Protein AF-A0A352NI34-F1 (afdb_monomer_lite)

Radius of gyration: 14.14 Å; chains: 1; bounding box: 29×40×34 Å

Structure (mmCIF, N/CA/C/O backbone):
data_AF-A0A352NI34-F1
#
_entry.id   AF-A0A352NI34-F1
#
loop_
_atom_site.group_PDB
_atom_site.id
_atom_site.type_symbol
_atom_site.label_atom_id
_atom_site.label_alt_id
_atom_site.label_comp_id
_atom_site.label_asym_id
_atom_site.label_entity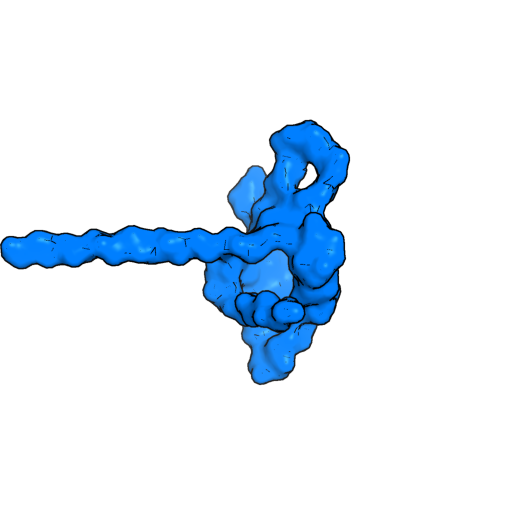_id
_atom_site.label_seq_id
_atom_site.pdbx_PDB_ins_code
_atom_site.Cartn_x
_atom_site.Cartn_y
_atom_site.Cartn_z
_atom_site.occupancy
_atom_site.B_iso_or_equiv
_atom_site.auth_seq_id
_atom_site.auth_comp_id
_atom_site.auth_asym_id
_atom_site.auth_atom_id
_atom_site.pdbx_PDB_model_num
ATOM 1 N N . MET A 1 1 ? -14.918 -6.777 -8.709 1.00 48.97 1 MET A N 1
ATOM 2 C CA . MET A 1 1 ? -14.138 -7.602 -7.761 1.00 48.97 1 MET A CA 1
ATOM 3 C C . MET A 1 1 ? -13.552 -6.628 -6.752 1.00 48.97 1 MET A C 1
ATOM 5 O O . MET A 1 1 ? -12.951 -5.666 -7.199 1.00 48.97 1 MET A O 1
ATOM 9 N N . ILE A 1 2 ? -13.809 -6.773 -5.450 1.00 57.22 2 ILE A N 1
ATOM 10 C CA . ILE A 1 2 ? -13.284 -5.831 -4.444 1.00 57.22 2 ILE A CA 1
ATOM 11 C C . ILE A 1 2 ? -11.897 -6.327 -4.029 1.00 57.22 2 ILE A C 1
ATOM 13 O O . ILE A 1 2 ? -11.769 -7.453 -3.547 1.00 57.22 2 ILE A O 1
ATOM 17 N N . VAL A 1 3 ? -10.857 -5.524 -4.259 1.00 70.00 3 VAL A N 1
ATOM 18 C CA . VAL A 1 3 ? -9.481 -5.854 -3.868 1.00 70.00 3 VAL A CA 1
ATOM 19 C C . VAL A 1 3 ? -9.239 -5.299 -2.468 1.00 70.00 3 VAL A C 1
ATOM 21 O O . VAL A 1 3 ? -8.957 -4.121 -2.308 1.00 70.00 3 VAL A O 1
ATOM 24 N N . ALA A 1 4 ? -9.338 -6.153 -1.448 1.00 81.12 4 ALA A N 1
ATOM 25 C CA . ALA A 1 4 ? -9.124 -5.731 -0.066 1.00 81.12 4 ALA A CA 1
ATOM 26 C C . ALA A 1 4 ? -7.666 -5.294 0.171 1.00 81.12 4 ALA A C 1
ATOM 28 O O . ALA A 1 4 ? -6.731 -6.060 -0.102 1.00 81.12 4 ALA A O 1
ATOM 29 N N . ILE A 1 5 ? -7.467 -4.093 0.716 1.00 88.62 5 IL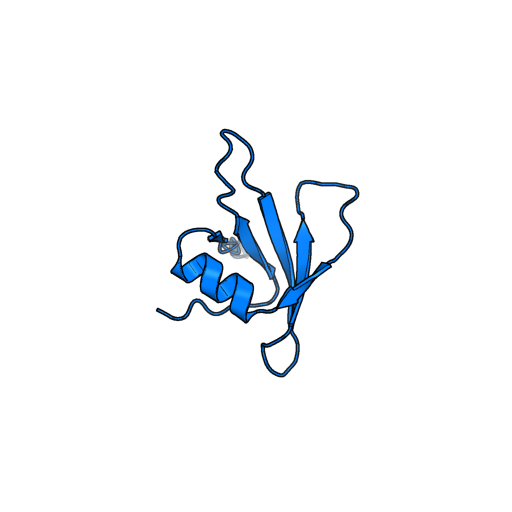E A N 1
ATOM 30 C CA . ILE A 1 5 ? -6.159 -3.557 1.115 1.00 88.62 5 ILE A CA 1
ATOM 31 C C . ILE A 1 5 ? -5.907 -3.885 2.588 1.00 88.62 5 ILE A C 1
ATOM 33 O O . ILE A 1 5 ? -6.788 -3.742 3.428 1.00 88.62 5 ILE A O 1
ATOM 37 N N . ALA A 1 6 ? -4.696 -4.341 2.902 1.00 90.94 6 ALA A N 1
ATOM 38 C CA . ALA A 1 6 ? -4.263 -4.637 4.266 1.00 90.94 6 ALA A CA 1
ATOM 39 C C . ALA A 1 6 ? -2.884 -4.029 4.546 1.00 90.94 6 ALA A C 1
ATOM 41 O O . ALA A 1 6 ? -2.122 -3.756 3.615 1.00 90.94 6 ALA A O 1
ATOM 42 N N . ILE A 1 7 ? -2.529 -3.873 5.822 1.00 93.31 7 ILE A N 1
ATOM 43 C CA . ILE A 1 7 ? -1.171 -3.488 6.234 1.00 93.31 7 ILE A CA 1
ATOM 44 C C . ILE A 1 7 ? -0.148 -4.445 5.598 1.00 93.31 7 ILE A C 1
ATOM 46 O O . ILE A 1 7 ? -0.400 -5.644 5.479 1.00 93.31 7 ILE A O 1
ATOM 50 N N . ASN A 1 8 ? 0.993 -3.903 5.168 1.00 93.12 8 ASN A N 1
ATOM 51 C CA . ASN A 1 8 ? 2.042 -4.566 4.383 1.00 93.12 8 ASN A CA 1
ATOM 52 C C . ASN A 1 8 ? 1.663 -4.957 2.947 1.00 93.12 8 ASN A C 1
ATOM 54 O O . ASN A 1 8 ? 2.497 -5.530 2.244 1.00 93.12 8 ASN A O 1
ATOM 58 N N . THR A 1 9 ? 0.464 -4.612 2.468 1.00 93.31 9 THR A N 1
ATOM 59 C CA . THR A 1 9 ? 0.163 -4.706 1.033 1.00 93.31 9 THR A CA 1
ATOM 60 C C . THR A 1 9 ? 1.139 -3.831 0.251 1.00 93.31 9 THR A C 1
ATOM 62 O O . THR A 1 9 ? 1.372 -2.680 0.625 1.00 93.31 9 THR A O 1
ATOM 65 N N . ILE A 1 10 ? 1.696 -4.373 -0.834 1.00 95.12 10 ILE A N 1
ATOM 66 C CA . ILE A 1 10 ? 2.482 -3.606 -1.797 1.00 95.12 10 ILE A CA 1
ATOM 67 C C . ILE A 1 10 ? 1.568 -3.252 -2.970 1.00 95.12 10 ILE A C 1
ATOM 69 O O . ILE A 1 10 ? 0.917 -4.120 -3.553 1.00 95.12 10 ILE A O 1
ATOM 73 N N . ILE A 1 11 ? 1.508 -1.968 -3.286 1.00 94.69 11 ILE A N 1
ATOM 74 C CA . ILE A 1 11 ? 0.777 -1.395 -4.407 1.00 94.69 11 ILE A CA 1
ATOM 75 C C . ILE A 1 11 ? 1.813 -1.074 -5.474 1.00 94.69 11 ILE A C 1
ATOM 77 O O . ILE A 1 11 ? 2.736 -0.301 -5.228 1.00 94.69 11 ILE A O 1
ATOM 81 N N . GLU A 1 12 ? 1.668 -1.672 -6.645 1.00 94.62 12 GLU A N 1
ATOM 82 C CA . GLU A 1 12 ? 2.416 -1.274 -7.829 1.00 94.62 12 GLU A CA 1
ATOM 83 C C . GLU A 1 12 ? 1.539 -0.382 -8.690 1.00 94.62 12 GLU A C 1
ATOM 85 O O . GLU A 1 12 ? 0.484 -0.820 -9.144 1.00 94.62 12 GLU A O 1
ATOM 90 N N . TRP A 1 13 ? 1.964 0.857 -8.901 1.00 93.44 13 TRP A N 1
ATOM 91 C CA . TRP A 1 13 ? 1.326 1.768 -9.840 1.00 93.44 13 TRP A CA 1
ATOM 92 C C . TRP A 1 13 ? 1.863 1.498 -11.250 1.00 93.44 13 TRP A C 1
ATOM 94 O 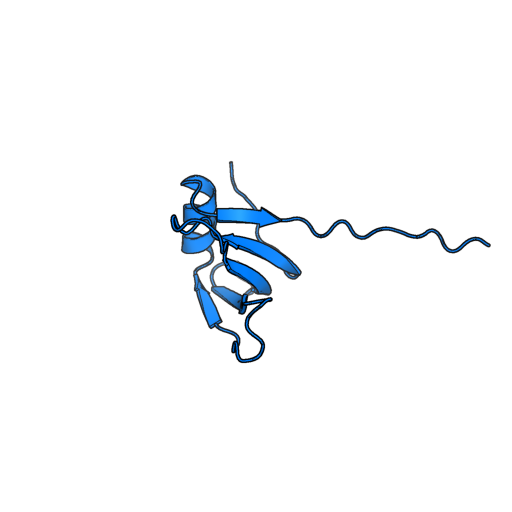O . TRP A 1 13 ? 3.049 1.221 -11.427 1.00 93.44 13 TRP A O 1
ATOM 104 N N . LEU A 1 14 ? 0.962 1.507 -12.235 1.00 90.88 14 LEU A N 1
ATOM 105 C CA . LEU A 1 14 ? 1.253 1.242 -13.648 1.00 90.88 14 LEU A CA 1
ATOM 106 C C . LEU A 1 14 ? 1.268 2.554 -14.433 1.00 90.88 14 LEU A C 1
ATOM 108 O O . LEU A 1 14 ? 0.545 2.730 -15.413 1.00 90.88 14 LEU A O 1
ATOM 112 N N . ASP A 1 15 ? 2.047 3.511 -13.947 1.00 73.19 15 ASP A N 1
ATOM 113 C CA . ASP A 1 15 ? 2.104 4.900 -14.379 1.00 73.19 15 ASP A CA 1
ATOM 114 C C . ASP A 1 15 ? 2.802 5.089 -15.737 1.00 73.19 15 ASP A C 1
ATOM 116 O O . ASP A 1 15 ? 3.704 5.900 -15.848 1.00 73.19 15 ASP A O 1
ATOM 120 N N . GLY A 1 16 ? 2.348 4.361 -16.770 1.00 60.47 16 GLY A N 1
ATOM 121 C CA . GLY A 1 16 ? 2.357 4.685 -18.211 1.00 60.47 16 GLY A CA 1
ATOM 122 C C . GLY A 1 16 ? 3.686 4.987 -18.921 1.00 60.47 16 GLY A C 1
ATOM 123 O O . GLY A 1 16 ? 3.736 4.945 -20.148 1.00 60.47 16 GLY A O 1
ATOM 124 N N . CYS A 1 17 ? 4.751 5.287 -18.191 1.00 55.88 17 CYS A N 1
ATOM 125 C CA . CYS A 1 17 ? 6.078 5.592 -18.681 1.00 55.88 17 CYS A CA 1
ATOM 126 C C . CYS A 1 17 ? 6.917 4.321 -18.627 1.00 55.88 17 CYS A C 1
ATOM 128 O O . CYS A 1 17 ? 7.001 3.652 -17.596 1.00 55.88 17 CYS A O 1
ATOM 130 N N . GLU A 1 18 ? 7.547 3.988 -19.749 1.00 54.56 18 GLU A N 1
ATOM 131 C CA . GLU A 1 18 ? 8.427 2.830 -19.842 1.00 54.56 18 GLU A CA 1
ATOM 132 C C . GLU A 1 18 ? 9.540 2.902 -18.783 1.00 54.56 18 GLU A C 1
ATOM 134 O O . GLU A 1 18 ? 10.401 3.780 -18.820 1.00 54.56 18 GLU A O 1
ATOM 139 N N . GLY A 1 19 ? 9.535 1.942 -17.853 1.00 57.16 19 GLY A N 1
ATOM 140 C CA . GLY A 1 19 ? 10.732 1.549 -17.108 1.00 57.16 19 GLY A CA 1
ATOM 141 C C . GLY A 1 19 ? 10.732 1.749 -15.593 1.00 57.16 19 GLY A C 1
ATOM 142 O O . GLY A 1 19 ? 11.635 1.216 -14.952 1.00 57.16 19 GLY A O 1
ATOM 143 N N . THR A 1 20 ? 9.757 2.430 -14.983 1.00 63.62 20 THR A N 1
ATOM 144 C CA . THR A 1 20 ? 9.725 2.579 -13.513 1.00 63.62 20 THR A CA 1
ATOM 145 C C . THR A 1 20 ? 8.308 2.539 -12.960 1.00 63.62 20 THR A C 1
ATOM 147 O O . THR A 1 20 ? 7.681 3.577 -12.779 1.00 63.62 20 THR A O 1
ATOM 150 N N . ASN A 1 21 ? 7.820 1.341 -12.643 1.00 78.31 21 ASN A N 1
ATOM 151 C CA . ASN A 1 21 ? 6.592 1.201 -11.864 1.00 78.31 21 ASN A CA 1
ATOM 152 C C . ASN A 1 21 ? 6.860 1.656 -10.423 1.00 78.31 21 ASN A C 1
ATOM 154 O O . ASN A 1 21 ? 7.783 1.158 -9.764 1.00 78.31 21 ASN A O 1
ATOM 158 N N . ARG A 1 22 ? 6.056 2.592 -9.914 1.00 90.81 22 ARG A N 1
ATOM 159 C CA . ARG A 1 22 ? 6.177 3.058 -8.528 1.00 90.81 22 ARG A CA 1
ATOM 160 C C . ARG A 1 22 ? 5.608 2.006 -7.575 1.00 90.81 22 ARG A C 1
ATOM 162 O O . ARG A 1 22 ? 4.418 1.699 -7.625 1.00 90.81 22 ARG A O 1
ATOM 169 N N . LEU A 1 23 ? 6.436 1.492 -6.660 1.00 94.00 23 LEU A N 1
ATOM 170 C CA . LEU A 1 23 ? 5.984 0.608 -5.578 1.00 94.00 23 LEU A CA 1
ATOM 171 C C . LEU A 1 23 ? 5.772 1.379 -4.280 1.00 94.00 23 LEU A C 1
ATOM 173 O O . LEU A 1 23 ? 6.684 2.037 -3.782 1.00 94.00 23 LEU A O 1
ATOM 177 N N . GLU A 1 24 ? 4.602 1.207 -3.678 1.00 95.69 24 GLU A N 1
ATOM 178 C CA . GLU A 1 24 ? 4.261 1.747 -2.366 1.00 95.69 24 GLU A CA 1
ATOM 179 C C . GLU A 1 24 ? 3.847 0.623 -1.408 1.00 95.69 24 GLU A C 1
ATOM 181 O O . GLU A 1 24 ? 3.174 -0.324 -1.805 1.00 95.69 24 GLU A O 1
ATOM 186 N N . ARG A 1 25 ? 4.220 0.714 -0.129 1.00 96.06 25 ARG A N 1
ATOM 187 C CA . ARG A 1 25 ? 3.769 -0.205 0.924 1.00 96.06 25 ARG A CA 1
ATOM 188 C C . ARG A 1 25 ? 2.784 0.483 1.851 1.00 96.06 25 ARG A C 1
ATOM 190 O O . ARG A 1 25 ? 3.071 1.558 2.368 1.00 96.06 25 ARG A O 1
ATOM 197 N N . VAL A 1 26 ? 1.674 -0.190 2.123 1.00 96.19 26 VAL A N 1
ATOM 198 C CA . VAL A 1 26 ? 0.688 0.214 3.129 1.00 96.19 26 VAL A CA 1
ATOM 199 C C . VAL A 1 26 ? 1.271 -0.009 4.523 1.00 96.19 26 VAL A C 1
ATOM 201 O O . VAL A 1 26 ? 1.588 -1.140 4.895 1.00 96.19 26 VAL A O 1
ATOM 204 N N . LEU A 1 27 ? 1.416 1.066 5.293 1.00 96.69 27 LEU A N 1
ATOM 205 C CA . LEU A 1 27 ? 1.953 1.038 6.655 1.00 96.69 27 LEU A CA 1
ATOM 206 C C . LEU A 1 27 ? 0.853 0.999 7.717 1.00 96.69 27 LEU A C 1
ATOM 208 O O . LEU A 1 27 ? 1.049 0.436 8.791 1.00 96.69 27 LEU A O 1
ATOM 212 N N . TRP A 1 28 ? -0.297 1.600 7.424 1.00 97.25 28 TRP A N 1
ATOM 213 C CA . TRP A 1 28 ? -1.405 1.738 8.361 1.00 97.25 28 TRP A CA 1
ATOM 214 C C . TRP A 1 28 ? -2.712 1.960 7.604 1.00 97.25 28 TRP A C 1
ATOM 216 O O . TRP A 1 28 ? -2.691 2.592 6.552 1.00 97.25 28 TRP A O 1
ATOM 226 N N . ILE A 1 29 ? -3.824 1.474 8.154 1.00 95.81 29 ILE A N 1
ATOM 227 C CA . ILE A 1 29 ? -5.185 1.697 7.652 1.00 95.81 29 ILE A CA 1
ATOM 228 C C . ILE A 1 29 ? -6.055 2.101 8.843 1.00 95.81 29 ILE A C 1
ATOM 230 O O . ILE A 1 29 ? -5.898 1.543 9.935 1.00 95.81 29 ILE A O 1
ATOM 234 N N . ASP A 1 30 ? -6.957 3.058 8.644 1.00 95.50 30 ASP A N 1
ATOM 235 C CA . ASP A 1 30 ? -7.884 3.483 9.686 1.00 95.50 30 ASP A CA 1
ATOM 236 C C . ASP A 1 30 ? -8.917 2.395 10.028 1.00 95.50 30 ASP A C 1
ATOM 238 O O . ASP A 1 30 ? -9.163 1.445 9.285 1.00 95.50 30 ASP A O 1
ATOM 242 N N . ALA A 1 31 ? -9.574 2.538 11.181 1.00 92.94 31 ALA A N 1
ATOM 243 C CA . ALA A 1 31 ? -10.555 1.554 11.642 1.00 92.94 31 ALA A CA 1
ATOM 244 C C . ALA A 1 31 ? -11.790 1.436 10.726 1.00 92.94 31 ALA A C 1
ATOM 246 O O . ALA A 1 31 ? -12.555 0.481 10.856 1.00 92.94 31 ALA A O 1
ATOM 247 N N . LYS A 1 32 ? -12.018 2.414 9.837 1.00 93.38 32 LYS A N 1
ATOM 248 C CA . LYS A 1 32 ? -13.153 2.438 8.905 1.00 93.38 32 LYS A CA 1
ATOM 249 C C . LYS A 1 32 ? -12.780 1.983 7.489 1.00 93.38 32 LYS A C 1
ATOM 251 O O . LYS A 1 32 ? -13.685 1.883 6.666 1.00 93.38 32 LYS A O 1
ATOM 256 N N . GLY A 1 33 ? -11.503 1.720 7.206 1.00 91.12 33 GLY A N 1
ATOM 257 C CA . GLY A 1 33 ? -11.003 1.381 5.873 1.00 91.12 33 GLY A CA 1
ATOM 258 C C . GLY A 1 33 ? -11.117 2.513 4.847 1.00 91.12 33 GLY A C 1
ATOM 259 O O . GLY A 1 33 ? -11.268 2.230 3.667 1.00 91.12 33 GLY A O 1
ATOM 260 N N . LYS A 1 34 ? -11.111 3.778 5.275 1.00 95.19 34 LYS A N 1
ATOM 261 C CA . LYS A 1 34 ? -11.220 4.962 4.410 1.00 95.19 34 LYS A CA 1
ATOM 262 C C . LYS A 1 34 ? -9.879 5.601 4.106 1.00 95.19 34 LYS A C 1
ATOM 264 O O . LYS A 1 34 ? -9.677 6.096 3.005 1.00 95.19 34 LYS A O 1
ATOM 269 N N . GLU A 1 35 ? -8.972 5.593 5.072 1.00 97.25 35 GLU A N 1
ATOM 270 C CA . GLU A 1 35 ? -7.684 6.269 4.957 1.00 97.25 35 GLU A CA 1
ATOM 271 C C . GLU A 1 35 ? -6.551 5.281 5.198 1.00 97.25 35 GLU A C 1
ATOM 273 O O . GLU A 1 35 ? -6.628 4.402 6.060 1.00 97.25 35 GLU A O 1
ATOM 278 N N . THR A 1 36 ? -5.475 5.445 4.438 1.00 97.31 36 THR A N 1
ATOM 279 C CA . THR A 1 36 ? -4.261 4.651 4.582 1.00 97.31 36 THR A CA 1
ATOM 280 C C . THR A 1 36 ? -3.034 5.543 4.541 1.00 97.31 36 THR A C 1
ATOM 282 O O . THR A 1 36 ? -3.005 6.573 3.870 1.00 97.31 36 THR A O 1
ATOM 285 N N . VAL A 1 37 ? -1.981 5.101 5.220 1.00 98.12 37 VAL A N 1
ATOM 286 C CA . VAL A 1 37 ? -0.641 5.666 5.072 1.00 98.12 37 VAL A CA 1
ATOM 287 C C . VAL A 1 37 ? 0.187 4.720 4.218 1.00 98.12 37 VAL A C 1
ATOM 289 O O . VAL A 1 37 ? 0.249 3.520 4.499 1.00 98.12 37 VAL A O 1
ATOM 292 N N . VAL A 1 38 ? 0.829 5.254 3.183 1.00 97.25 38 VAL A N 1
ATOM 293 C CA . VAL A 1 38 ? 1.708 4.502 2.283 1.00 97.25 38 VAL A CA 1
ATOM 294 C C . VAL A 1 38 ? 3.113 5.088 2.257 1.00 97.25 38 VAL A C 1
ATOM 296 O O . VAL A 1 38 ? 3.308 6.266 2.545 1.00 97.25 38 VAL A O 1
ATOM 299 N N . LEU A 1 39 ? 4.094 4.268 1.893 1.00 96.81 39 LEU A N 1
ATOM 300 C CA . LEU A 1 39 ? 5.484 4.679 1.713 1.00 96.81 39 LEU A CA 1
ATOM 301 C C . LEU A 1 39 ? 6.035 4.121 0.404 1.00 96.81 39 LEU A C 1
ATOM 303 O O . LEU A 1 39 ? 5.925 2.921 0.159 1.00 96.81 39 LEU A O 1
ATOM 307 N N . GLU A 1 40 ? 6.657 4.969 -0.409 1.00 95.12 40 GLU A N 1
ATOM 308 C CA . GLU A 1 40 ? 7.350 4.547 -1.627 1.00 95.12 40 GLU A CA 1
ATOM 309 C C . GLU A 1 40 ? 8.615 3.736 -1.285 1.00 95.12 40 GLU A C 1
ATOM 311 O O . GLU A 1 40 ? 9.438 4.162 -0.478 1.00 95.12 40 GLU A O 1
ATOM 316 N N . LEU A 1 41 ? 8.773 2.551 -1.884 1.00 93.00 41 LEU A N 1
ATOM 317 C CA . LEU A 1 41 ? 9.790 1.573 -1.472 1.00 93.00 41 LEU A CA 1
ATOM 318 C C . LEU A 1 41 ? 11.190 1.824 -2.042 1.00 93.00 41 LEU A C 1
ATOM 320 O O . LEU A 1 41 ? 12.174 1.450 -1.407 1.00 93.00 41 LEU A O 1
ATOM 324 N N . PHE A 1 42 ? 11.295 2.426 -3.227 1.00 90.50 42 PHE A N 1
ATOM 325 C CA . PHE A 1 42 ? 12.580 2.608 -3.922 1.00 90.50 42 PHE A CA 1
ATOM 326 C C . PHE A 1 42 ? 13.105 4.041 -3.896 1.00 90.50 42 PHE A C 1
ATOM 328 O O . PHE A 1 42 ? 14.163 4.332 -4.451 1.00 90.50 42 PHE A O 1
ATOM 335 N N . ASN A 1 43 ? 12.405 4.925 -3.195 1.00 89.50 43 ASN A N 1
ATOM 336 C CA . ASN A 1 43 ? 12.847 6.280 -2.948 1.00 89.50 43 ASN A CA 1
ATOM 337 C C . ASN A 1 43 ? 13.336 6.383 -1.492 1.00 89.50 43 ASN A C 1
ATOM 339 O O . ASN A 1 43 ? 12.520 6.457 -0.574 1.00 89.50 43 ASN A O 1
ATOM 343 N N . PRO A 1 44 ? 14.660 6.415 -1.241 1.00 89.06 44 PRO A N 1
ATOM 344 C CA . PRO A 1 44 ? 15.213 6.395 0.117 1.00 89.06 44 PRO A CA 1
ATOM 345 C C . PRO A 1 44 ? 14.908 7.666 0.922 1.00 89.06 44 PRO A C 1
ATOM 347 O O . PRO A 1 44 ? 15.178 7.714 2.119 1.00 89.06 44 PRO A O 1
ATOM 350 N N . LYS A 1 45 ? 14.382 8.710 0.271 1.00 93.88 45 LYS A N 1
ATOM 351 C CA . LYS A 1 45 ? 13.961 9.963 0.904 1.00 93.88 45 LYS A CA 1
ATOM 352 C C . LYS A 1 45 ? 12.439 10.093 0.979 1.00 93.88 45 LYS A C 1
ATOM 354 O O . LYS A 1 45 ? 11.953 11.158 1.354 1.00 93.88 45 LYS A O 1
ATOM 359 N N . ALA A 1 46 ? 11.693 9.055 0.597 1.00 93.62 46 ALA A N 1
ATOM 360 C CA . ALA A 1 46 ? 10.245 9.086 0.665 1.00 93.62 46 ALA A CA 1
ATOM 361 C C . ALA A 1 46 ? 9.781 9.241 2.112 1.00 93.62 46 ALA A C 1
ATOM 363 O O . ALA A 1 46 ? 10.273 8.581 3.028 1.00 93.62 46 ALA A O 1
ATOM 364 N N . LEU A 1 47 ? 8.809 10.125 2.295 1.00 96.38 47 LEU A N 1
ATOM 365 C CA . LEU A 1 47 ? 8.070 10.246 3.538 1.00 96.38 47 LEU A CA 1
ATOM 366 C C . LEU A 1 47 ? 6.745 9.492 3.405 1.00 96.38 47 LEU A C 1
ATOM 368 O O . LEU A 1 47 ? 6.241 9.343 2.289 1.00 96.38 47 LEU A O 1
ATOM 372 N N . PRO A 1 48 ? 6.161 9.028 4.519 1.00 97.25 48 PRO A N 1
ATOM 373 C CA . PRO A 1 48 ? 4.824 8.461 4.495 1.00 97.25 48 PRO A CA 1
ATOM 374 C C . PRO A 1 48 ? 3.791 9.476 3.990 1.00 97.25 48 PRO A C 1
ATOM 376 O O . PRO A 1 48 ? 3.824 10.648 4.370 1.00 97.25 48 PRO A O 1
ATOM 379 N N . VAL A 1 49 ? 2.859 9.015 3.158 1.00 97.50 49 VAL A N 1
ATOM 380 C CA . VAL A 1 49 ? 1.807 9.836 2.545 1.00 97.50 49 VAL A CA 1
ATOM 381 C C . VAL A 1 49 ? 0.437 9.265 2.891 1.00 97.50 49 VAL A C 1
ATOM 383 O O . VAL A 1 49 ? 0.228 8.054 2.824 1.00 97.50 49 VAL A O 1
ATOM 386 N N . TRP A 1 50 ? -0.493 10.149 3.242 1.00 97.88 50 TRP A N 1
ATOM 387 C CA . TRP A 1 50 ? -1.905 9.821 3.429 1.00 97.88 50 TRP A CA 1
ATOM 388 C C . TRP A 1 50 ? -2.611 9.674 2.083 1.00 97.88 50 TRP A C 1
ATOM 390 O O . TRP A 1 50 ? -2.418 10.504 1.195 1.00 97.88 50 TRP A O 1
ATOM 400 N N . LYS A 1 51 ? -3.433 8.635 1.939 1.00 97.00 51 LYS A N 1
ATOM 401 C CA . LYS A 1 51 ? -4.254 8.387 0.749 1.00 97.00 51 LYS A CA 1
ATOM 402 C C . LYS A 1 51 ? -5.643 7.895 1.128 1.00 97.00 51 LYS A C 1
ATOM 404 O O . LYS A 1 51 ? -5.808 7.223 2.149 1.00 97.00 51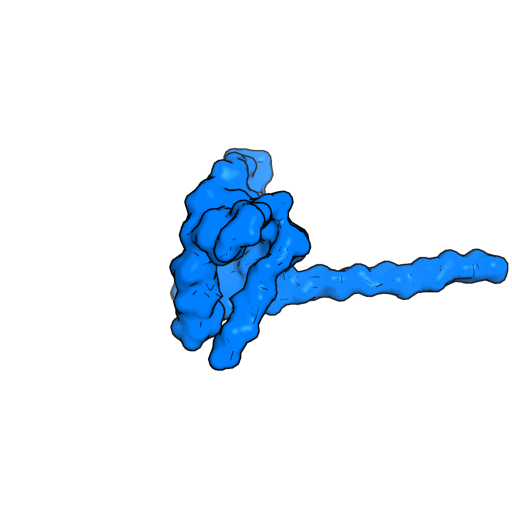 LYS A O 1
ATOM 409 N N . ASP A 1 52 ? -6.608 8.189 0.264 1.00 96.44 52 ASP A N 1
ATOM 410 C CA . ASP A 1 52 ? -7.942 7.602 0.332 1.00 96.44 52 ASP A CA 1
ATOM 411 C C . ASP A 1 52 ? -7.890 6.162 -0.205 1.00 96.44 52 ASP A C 1
ATOM 413 O O . ASP A 1 52 ? -7.315 5.878 -1.262 1.00 96.44 52 ASP A O 1
ATOM 417 N N . VAL A 1 53 ? -8.469 5.228 0.543 1.00 95.19 53 VAL A N 1
ATOM 418 C CA . VAL A 1 53 ? -8.538 3.814 0.160 1.00 95.19 53 VAL A CA 1
ATOM 419 C C . VAL A 1 53 ? -9.356 3.630 -1.120 1.00 95.19 53 VAL A C 1
ATOM 421 O O . VAL A 1 53 ? -8.961 2.841 -1.979 1.00 95.19 53 VAL A O 1
ATOM 424 N N . ALA A 1 54 ? -10.435 4.392 -1.305 1.00 94.38 54 ALA A N 1
ATOM 425 C CA . ALA A 1 54 ? -11.296 4.310 -2.479 1.00 94.38 54 ALA A CA 1
ATOM 426 C C . ALA A 1 54 ? -10.562 4.710 -3.768 1.00 94.38 54 ALA A C 1
ATOM 428 O O . ALA A 1 54 ? -10.828 4.137 -4.825 1.00 94.38 54 ALA A O 1
ATOM 429 N N . GLU A 1 55 ? -9.608 5.644 -3.705 1.00 94.56 55 GLU A N 1
ATOM 430 C CA . GLU A 1 55 ? -8.771 5.996 -4.861 1.00 94.56 55 GLU A CA 1
ATOM 431 C C . GLU A 1 55 ? -7.883 4.825 -5.290 1.00 94.56 55 GLU A C 1
ATOM 433 O O . GLU A 1 55 ? -7.739 4.549 -6.483 1.00 94.56 55 GLU A O 1
ATOM 438 N N . ILE A 1 56 ? -7.320 4.099 -4.323 1.00 94.56 56 ILE A N 1
ATOM 439 C CA . ILE A 1 56 ? -6.469 2.937 -4.589 1.00 94.56 56 ILE A CA 1
ATOM 440 C C . ILE A 1 56 ? -7.313 1.767 -5.112 1.00 94.56 56 ILE A C 1
ATOM 442 O O . ILE A 1 56 ? -6.944 1.124 -6.095 1.00 94.56 56 ILE A O 1
ATOM 446 N N . GLU A 1 57 ? -8.474 1.507 -4.510 1.00 93.56 57 GLU A N 1
ATOM 447 C CA . GLU A 1 57 ? -9.412 0.480 -4.979 1.00 93.56 57 GLU A CA 1
ATOM 448 C C . GLU A 1 57 ? -9.927 0.767 -6.393 1.00 93.56 57 GLU A C 1
ATOM 450 O O . GLU A 1 57 ? -10.043 -0.144 -7.224 1.00 93.56 57 GLU A O 1
ATOM 455 N N . LYS A 1 58 ? -10.191 2.042 -6.697 1.00 93.06 58 LYS A N 1
ATOM 456 C CA . LYS A 1 58 ? -10.530 2.486 -8.047 1.00 93.06 58 LYS A CA 1
ATOM 457 C C . LYS A 1 58 ? -9.363 2.256 -9.005 1.00 93.06 58 LYS A C 1
ATOM 459 O O . LYS A 1 58 ? -9.583 1.706 -10.077 1.00 93.06 58 LYS A O 1
ATOM 464 N N . 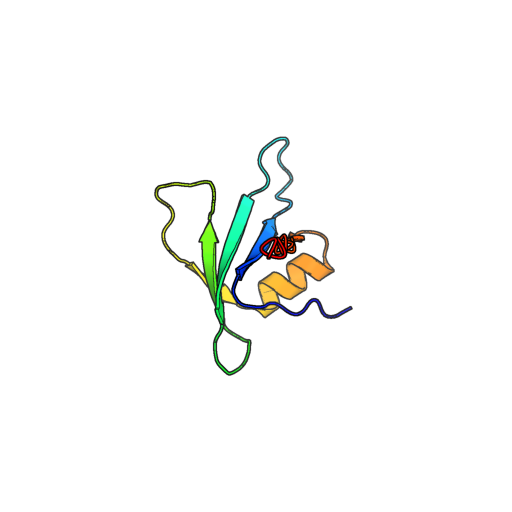ALA A 1 59 ? -8.131 2.584 -8.615 1.00 93.06 59 ALA A N 1
ATOM 465 C CA . ALA A 1 59 ? -6.952 2.328 -9.441 1.00 93.06 59 ALA A CA 1
ATOM 466 C C . ALA A 1 59 ? -6.753 0.832 -9.741 1.00 93.06 59 ALA A C 1
ATOM 468 O O . ALA A 1 59 ? -6.414 0.481 -10.870 1.00 93.06 59 ALA A O 1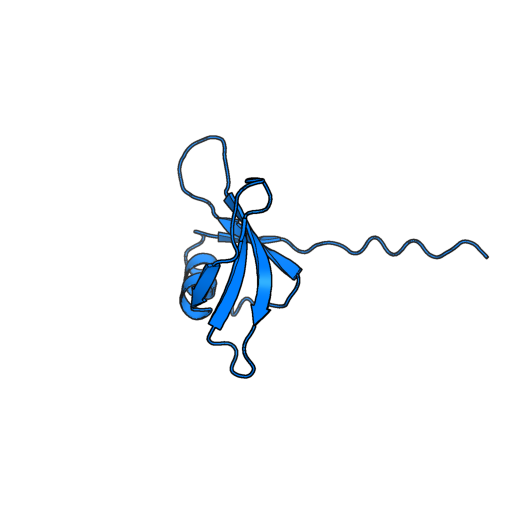
ATOM 469 N N . PHE A 1 60 ? -7.023 -0.060 -8.781 1.00 92.94 60 PHE A N 1
ATOM 470 C CA . PHE A 1 60 ? -7.048 -1.502 -9.046 1.00 92.94 60 PHE A CA 1
ATOM 471 C C . PHE A 1 60 ? -8.140 -1.888 -10.045 1.00 92.94 60 PHE A C 1
ATOM 473 O O . PHE A 1 60 ? -7.895 -2.684 -10.949 1.00 92.94 60 PHE A O 1
ATOM 480 N N . SER A 1 61 ? -9.339 -1.327 -9.889 1.00 92.75 61 SER A N 1
ATOM 481 C CA . SER A 1 61 ? -10.481 -1.615 -10.764 1.00 92.75 61 SER A CA 1
ATOM 482 C C . SER A 1 61 ? -10.252 -1.130 -12.198 1.00 92.75 61 SER A C 1
ATOM 484 O O . SER A 1 61 ? -10.645 -1.811 -13.142 1.00 92.75 61 SER A O 1
ATOM 486 N N . ASP A 1 62 ? -9.573 0.005 -12.351 1.00 92.62 62 ASP A N 1
ATOM 487 C CA . ASP A 1 62 ? -9.247 0.619 -13.640 1.00 92.62 62 ASP A CA 1
ATOM 488 C C . ASP A 1 62 ? -7.990 0.011 -14.293 1.00 92.62 62 ASP A C 1
ATOM 490 O O . ASP A 1 62 ? -7.625 0.396 -15.402 1.00 92.62 62 ASP A O 1
ATOM 494 N N . GLY A 1 63 ? -7.301 -0.921 -13.621 1.00 91.19 63 GLY A N 1
ATOM 495 C CA . GLY A 1 63 ? -6.049 -1.506 -14.113 1.00 91.19 63 GLY A CA 1
ATOM 496 C C . GLY A 1 63 ? -4.855 -0.544 -14.086 1.00 91.19 63 GLY A C 1
ATOM 497 O O . GLY A 1 63 ? -3.870 -0.774 -14.779 1.00 91.19 63 GLY A O 1
ATOM 498 N N . LEU A 1 64 ? -4.932 0.525 -13.290 1.00 92.62 64 LEU A N 1
ATOM 499 C CA . LEU A 1 64 ? -3.863 1.513 -13.086 1.00 92.62 64 LEU A CA 1
ATOM 500 C C . LEU A 1 64 ? -2.923 1.139 -11.933 1.00 92.62 64 LEU A C 1
ATOM 502 O O . LEU A 1 64 ? -1.883 1.770 -11.740 1.00 92.62 64 LEU A O 1
ATOM 506 N N . ALA A 1 65 ? -3.293 0.125 -11.153 1.00 93.38 65 ALA A N 1
ATOM 507 C CA . ALA A 1 65 ? -2.467 -0.430 -10.098 1.00 93.38 65 ALA A CA 1
ATOM 508 C C . ALA A 1 65 ? -2.653 -1.948 -9.986 1.00 93.38 65 ALA A C 1
ATOM 510 O O . ALA A 1 65 ? -3.688 -2.497 -10.370 1.00 93.38 65 ALA A O 1
ATOM 511 N N . ILE A 1 66 ? -1.665 -2.626 -9.403 1.00 93.00 66 ILE A N 1
ATOM 512 C CA . ILE A 1 66 ? -1.696 -4.059 -9.103 1.00 93.00 66 ILE A CA 1
ATOM 513 C C . ILE A 1 66 ? -1.342 -4.275 -7.633 1.00 93.00 66 ILE A C 1
ATOM 515 O O . ILE A 1 66 ? -0.381 -3.713 -7.105 1.00 93.00 66 ILE A O 1
ATOM 519 N N . LYS A 1 67 ? -2.114 -5.133 -6.961 1.00 92.88 67 LYS A N 1
ATOM 520 C CA . LYS A 1 67 ? -1.789 -5.607 -5.616 1.00 92.88 67 LYS A CA 1
ATOM 521 C C . LYS A 1 67 ? -0.700 -6.678 -5.697 1.00 92.88 67 LYS A C 1
ATOM 523 O O . LYS A 1 67 ? -0.931 -7.761 -6.232 1.00 92.88 67 LYS A O 1
ATOM 528 N N . ARG A 1 68 ? 0.466 -6.414 -5.109 1.00 90.31 68 ARG A N 1
ATOM 529 C CA . ARG A 1 68 ? 1.542 -7.394 -4.925 1.00 90.31 68 ARG A CA 1
ATOM 530 C C . ARG A 1 68 ? 1.427 -8.013 -3.534 1.00 90.31 68 ARG A C 1
ATOM 532 O O . ARG A 1 68 ? 1.425 -7.318 -2.516 1.00 90.31 68 ARG A O 1
ATOM 539 N N . ILE A 1 69 ? 1.297 -9.336 -3.493 1.00 74.75 69 ILE A N 1
ATOM 540 C CA . ILE A 1 69 ? 1.298 -10.105 -2.250 1.00 74.75 69 ILE A CA 1
ATOM 541 C C . ILE A 1 69 ? 2.756 -10.429 -1.930 1.00 74.75 69 ILE A C 1
ATOM 543 O O . ILE A 1 69 ? 3.452 -11.030 -2.743 1.00 74.75 69 ILE A O 1
ATOM 547 N N . SER A 1 70 ? 3.221 -10.020 -0.752 1.00 58.44 70 SER A N 1
ATOM 548 C CA . SER A 1 70 ? 4.442 -10.581 -0.182 1.00 58.44 70 SER A CA 1
ATOM 549 C C . SER A 1 70 ? 4.128 -12.023 0.201 1.00 58.44 70 SER A C 1
ATOM 551 O O . SER A 1 70 ? 3.481 -12.247 1.224 1.00 58.44 70 SER A O 1
ATOM 553 N N . GLU A 1 71 ? 4.553 -13.003 -0.596 1.00 51.53 71 GLU A N 1
ATOM 554 C CA . GLU A 1 71 ? 4.625 -14.375 -0.100 1.00 51.53 71 GLU A CA 1
ATOM 555 C C . GLU A 1 71 ? 5.552 -14.369 1.119 1.00 51.53 71 GLU A C 1
ATOM 557 O O . GLU A 1 71 ? 6.745 -14.078 1.027 1.00 51.53 71 GLU A O 1
ATOM 562 N N . SER A 1 72 ? 4.992 -14.625 2.302 1.00 46.78 72 SER A N 1
ATOM 563 C CA . SER A 1 72 ? 5.809 -15.033 3.434 1.00 46.78 72 SER A CA 1
ATOM 564 C C . SER A 1 72 ? 6.355 -16.404 3.065 1.00 46.78 72 SER A C 1
ATOM 566 O O . SER A 1 72 ? 5.605 -17.379 3.033 1.00 46.78 72 SER A O 1
ATOM 568 N N . ILE A 1 73 ? 7.641 -16.478 2.725 1.00 50.44 73 ILE A N 1
ATOM 569 C CA . ILE A 1 73 ? 8.316 -17.760 2.559 1.00 50.44 73 ILE A CA 1
ATOM 570 C C . ILE A 1 73 ? 8.400 -18.366 3.961 1.00 50.44 73 ILE A C 1
ATOM 572 O O . ILE A 1 73 ? 9.330 -18.078 4.719 1.00 50.44 73 ILE A O 1
ATOM 576 N N . TYR A 1 74 ? 7.387 -19.144 4.340 1.00 48.50 74 TYR A N 1
ATOM 577 C CA . TYR A 1 74 ? 7.432 -19.974 5.533 1.00 48.50 74 TYR A CA 1
ATOM 578 C C . TYR A 1 74 ? 8.619 -20.923 5.359 1.00 48.50 74 TYR A C 1
ATOM 580 O O . TYR A 1 74 ? 8.553 -21.873 4.585 1.00 48.50 74 TYR A O 1
ATOM 588 N N . HIS A 1 75 ? 9.730 -20.627 6.028 1.00 54.16 75 HIS A N 1
ATOM 589 C CA . HIS A 1 75 ? 10.787 -21.603 6.233 1.00 54.16 75 HIS A CA 1
ATOM 590 C C . HIS A 1 75 ? 10.357 -22.400 7.462 1.00 54.16 75 HIS A C 1
ATOM 592 O O . HIS A 1 75 ? 10.453 -21.857 8.567 1.00 54.16 75 HIS A O 1
ATOM 598 N N . PRO A 1 76 ? 9.842 -23.638 7.325 1.00 51.47 76 PRO A N 1
ATOM 599 C CA . PRO A 1 76 ? 9.747 -24.500 8.488 1.00 51.47 76 PRO A CA 1
ATOM 600 C C . PRO A 1 76 ? 11.168 -24.619 9.033 1.00 51.47 76 PRO A C 1
ATOM 602 O O . PRO A 1 76 ? 12.071 -25.072 8.330 1.00 51.47 76 PRO A O 1
ATOM 605 N N . SER A 1 77 ? 11.388 -24.132 10.252 1.00 60.31 77 SER A N 1
ATOM 606 C CA . SER A 1 77 ? 12.630 -24.373 10.969 1.00 60.31 77 SER A CA 1
ATOM 607 C C . SER A 1 77 ? 12.806 -25.884 11.045 1.00 60.31 77 SER A C 1
ATOM 609 O O . SER A 1 77 ? 12.005 -26.556 11.698 1.00 60.31 77 SER A O 1
ATOM 611 N N . SER A 1 78 ? 13.795 -26.409 10.327 1.00 56.59 78 SER A N 1
ATOM 612 C CA . SER A 1 78 ? 14.204 -27.803 10.419 1.00 56.59 78 SER A CA 1
ATOM 613 C C . SER A 1 78 ? 14.506 -28.099 11.888 1.00 56.59 78 SER A C 1
ATOM 615 O O . SER A 1 78 ? 15.410 -27.486 12.458 1.00 56.59 78 SER A O 1
ATOM 617 N N . ALA A 1 79 ? 13.677 -28.949 12.493 1.00 56.88 79 ALA A N 1
ATOM 618 C CA . ALA A 1 79 ? 13.903 -29.513 13.819 1.00 56.88 79 ALA A CA 1
ATOM 619 C C . ALA A 1 79 ? 15.054 -30.524 13.788 1.00 56.88 79 ALA A C 1
ATOM 621 O O . ALA A 1 79 ? 15.245 -31.161 12.724 1.00 56.88 79 ALA A O 1
#

Sequence (79 aa):
MIVAIAINTIIEWLDGCEGTNRLERVLWIDAKGKETVVLELFNPKALPVWKDVAEIEKAFSDGLAIKRISESIYHPSSA

Foldseek 3Di:
DFDDDDAQKWKWFPPPDPDDTWIKGWHDADPVRFKTWIWTDPDPPTDIDIDGNVVSRVCVVVVRMDTDDDPPPPDPPDD

Secondary structure (DSSP, 8-state):
------TTPEEEE--SSTT-PPEEEEEEE-TTSSEEEEEESS-TTPPPEEEEHHHHHHHHHTTSEEEEP----------

pLDDT: mean 84.47, std 16.42, range [46.78, 98.12]